Protein AF-A0A261ARX1-F1 (afdb_monomer_lite)

Radius of gyration: 15.61 Å; chains: 1; bounding box: 47×28×38 Å

Foldseek 3Di:
DDPPPPPDWDKPPPDDDDDLVHDAFDWDPIKIFAPPDDDPDDCPPCQWDWADPDNGITTIGGHDGHDPCVVVPPPDD

Structure (mmCIF, N/CA/C/O backbone):
data_AF-A0A261ARX1-F1
#
_entry.id   AF-A0A261ARX1-F1
#
loop_
_atom_site.group_PDB
_atom_site.id
_atom_site.type_symbol
_atom_site.label_atom_id
_atom_site.label_alt_id
_atom_site.label_comp_id
_atom_site.label_asym_id
_atom_site.label_entity_id
_atom_site.label_seq_id
_atom_site.pdbx_PDB_ins_code
_atom_site.Cartn_x
_atom_site.Cartn_y
_atom_site.Cartn_z
_atom_site.occupancy
_atom_site.B_iso_or_equiv
_atom_site.auth_seq_id
_atom_site.auth_comp_id
_atom_site.auth_asym_id
_atom_site.auth_atom_id
_atom_site.pdbx_PDB_model_num
ATOM 1 N N . MET A 1 1 ? -15.339 19.117 28.044 1.00 36.75 1 MET A N 1
ATOM 2 C CA . MET A 1 1 ? -14.114 18.300 27.929 1.00 36.75 1 MET A CA 1
ATOM 3 C C . MET A 1 1 ? -14.331 17.382 26.743 1.00 36.75 1 MET A C 1
ATOM 5 O O . MET A 1 1 ? -15.141 16.478 26.852 1.00 36.75 1 MET A O 1
ATOM 9 N N . ALA A 1 2 ? -13.763 17.708 25.581 1.00 42.38 2 ALA A N 1
ATOM 10 C CA . ALA A 1 2 ? -13.857 16.833 24.417 1.00 42.38 2 ALA A CA 1
ATOM 11 C C . ALA A 1 2 ? -12.793 15.748 24.586 1.00 42.38 2 ALA A C 1
ATOM 13 O O . ALA A 1 2 ? -11.604 16.068 24.628 1.00 42.38 2 ALA A O 1
ATOM 14 N N . GLU A 1 3 ? -13.214 14.497 24.764 1.00 43.22 3 GLU A N 1
ATOM 15 C CA . GLU A 1 3 ? -12.310 13.358 24.656 1.00 43.22 3 GLU A CA 1
ATOM 16 C C . GLU A 1 3 ? -11.713 13.384 23.251 1.00 43.22 3 GLU A C 1
ATOM 18 O O . GLU A 1 3 ? -12.406 13.194 22.254 1.00 43.22 3 GLU A O 1
ATOM 23 N N . ASN A 1 4 ? -10.418 13.678 23.166 1.00 51.19 4 ASN A N 1
ATOM 24 C CA . ASN A 1 4 ? -9.650 13.445 21.961 1.00 51.19 4 ASN A CA 1
ATOM 25 C C . ASN A 1 4 ? -9.531 11.925 21.822 1.00 51.19 4 ASN A C 1
ATOM 27 O O . ASN A 1 4 ? -8.600 11.325 22.358 1.00 51.19 4 ASN A O 1
ATOM 31 N N . SER A 1 5 ? -10.527 11.294 21.199 1.00 54.06 5 SER A N 1
ATOM 32 C CA . SER A 1 5 ? -10.514 9.872 20.874 1.00 54.06 5 SER A CA 1
ATOM 33 C C . SER A 1 5 ? -9.391 9.643 19.866 1.00 54.06 5 SER A C 1
ATOM 35 O O . SER A 1 5 ? -9.605 9.702 18.657 1.00 54.06 5 SER A O 1
ATOM 37 N N . ALA A 1 6 ? -8.166 9.453 20.357 1.00 59.34 6 ALA A N 1
ATOM 38 C CA . ALA A 1 6 ? -7.053 9.015 19.539 1.00 59.34 6 ALA A CA 1
ATOM 39 C C . ALA A 1 6 ? -7.445 7.648 18.970 1.00 59.34 6 ALA A C 1
ATOM 41 O O . ALA A 1 6 ? -7.387 6.630 19.655 1.00 59.34 6 ALA A O 1
ATOM 42 N N . SER A 1 7 ? -7.943 7.632 17.735 1.00 68.56 7 SER A N 1
ATOM 43 C CA . SER A 1 7 ? -8.271 6.396 17.047 1.00 68.56 7 SER A CA 1
ATOM 44 C C . SER A 1 7 ? -6.969 5.629 16.855 1.00 68.56 7 SER A C 1
ATOM 46 O O . SER A 1 7 ? -6.098 6.071 16.103 1.00 68.56 7 SER A O 1
ATOM 48 N N . HIS A 1 8 ? -6.813 4.524 17.578 1.00 82.94 8 HIS A N 1
ATOM 49 C CA . HIS A 1 8 ? -5.628 3.687 17.473 1.00 82.94 8 HIS A CA 1
ATOM 50 C C . HIS A 1 8 ? -5.522 3.134 16.051 1.00 82.94 8 HIS A C 1
ATOM 52 O O . HIS A 1 8 ? -6.471 2.548 15.532 1.00 82.94 8 HIS A O 1
ATOM 58 N N . LEU A 1 9 ? -4.366 3.350 15.427 1.00 88.19 9 LEU A N 1
ATOM 59 C CA . LEU A 1 9 ? -4.046 2.783 14.127 1.00 88.19 9 LEU A CA 1
ATOM 60 C C . LEU A 1 9 ? -3.664 1.310 14.313 1.00 88.19 9 LEU A C 1
ATOM 62 O O . LEU A 1 9 ? -2.658 1.008 14.952 1.00 88.19 9 LEU A O 1
ATOM 66 N N . LEU A 1 10 ? -4.466 0.411 13.750 1.00 91.75 10 LEU A N 1
ATOM 67 C CA . LEU A 1 10 ? -4.159 -1.007 13.619 1.00 91.75 10 LEU A CA 1
ATOM 68 C C . LEU A 1 10 ? -3.493 -1.249 12.262 1.00 91.75 10 LEU A C 1
ATOM 70 O O . LEU A 1 10 ? -4.031 -0.839 11.230 1.00 91.75 10 LEU A O 1
ATOM 74 N N . ILE A 1 11 ? -2.341 -1.920 12.285 1.00 92.31 11 ILE A N 1
ATOM 75 C CA . ILE A 1 11 ? -1.586 -2.331 11.099 1.00 92.31 11 ILE A CA 1
ATOM 76 C C . ILE A 1 11 ? -1.327 -3.828 11.207 1.00 92.31 11 ILE A C 1
ATOM 78 O O . ILE A 1 11 ? -0.654 -4.263 12.143 1.00 92.31 11 ILE A O 1
ATOM 82 N N . GLU A 1 12 ? -1.845 -4.603 10.259 1.00 92.69 12 GLU A N 1
ATOM 83 C CA . GLU A 1 12 ? -1.650 -6.052 10.230 1.00 92.69 12 GLU A CA 1
ATOM 84 C C . GLU A 1 12 ? -1.367 -6.556 8.802 1.00 92.69 12 GLU A C 1
ATOM 86 O O . GLU A 1 12 ? -2.204 -6.344 7.920 1.00 92.69 12 GLU A O 1
ATOM 91 N N . PRO A 1 13 ? -0.213 -7.211 8.560 1.00 92.81 13 PRO A N 1
ATOM 92 C CA . PRO A 1 13 ? 0.908 -7.375 9.487 1.00 92.81 13 PRO A CA 1
ATOM 93 C C . PRO A 1 13 ? 1.685 -6.058 9.668 1.00 92.81 13 PRO A C 1
ATOM 95 O O . PRO A 1 13 ? 1.708 -5.205 8.784 1.00 92.81 13 PRO A O 1
ATOM 98 N N . SER A 1 14 ? 2.354 -5.894 10.813 1.00 86.31 14 SER A N 1
ATOM 99 C CA . SER A 1 14 ? 3.223 -4.733 11.083 1.00 86.31 14 SER A CA 1
ATOM 100 C C . SER A 1 14 ? 4.573 -4.797 10.360 1.00 86.31 14 SER A C 1
ATOM 102 O O . SER A 1 14 ? 5.297 -3.804 10.315 1.00 86.31 14 SER A O 1
ATOM 104 N N . PHE A 1 15 ? 4.902 -5.957 9.793 1.00 90.12 15 PHE A N 1
ATOM 105 C CA . PHE A 1 15 ? 6.084 -6.201 8.983 1.00 90.12 15 PHE A CA 1
ATOM 106 C C . PHE A 1 15 ? 5.674 -6.933 7.709 1.00 90.12 15 PHE A C 1
ATOM 108 O O . PHE A 1 15 ? 4.911 -7.898 7.764 1.00 90.12 15 PHE A O 1
ATOM 115 N N . LEU A 1 16 ? 6.186 -6.473 6.572 1.00 89.62 16 LEU A N 1
ATOM 116 C CA . LEU A 1 16 ? 5.866 -7.015 5.263 1.00 89.62 16 LEU A CA 1
ATOM 117 C C . LEU A 1 16 ? 7.152 -7.173 4.451 1.00 89.62 16 LEU A C 1
ATOM 119 O O . LEU A 1 16 ? 7.954 -6.246 4.379 1.00 89.62 16 LEU A O 1
ATOM 123 N N . LEU A 1 17 ? 7.308 -8.339 3.826 1.00 89.88 17 LEU A N 1
ATOM 124 C CA . LEU A 1 17 ? 8.300 -8.589 2.785 1.00 89.88 17 LEU A CA 1
ATOM 125 C C . LEU A 1 17 ? 7.570 -8.613 1.445 1.00 89.88 17 LEU A C 1
ATOM 127 O O . LEU A 1 17 ? 6.540 -9.278 1.320 1.00 89.88 17 LEU A O 1
ATOM 131 N N . VAL A 1 18 ? 8.082 -7.859 0.478 1.00 88.94 18 VAL A N 1
ATOM 132 C CA . VAL A 1 18 ? 7.526 -7.752 -0.872 1.00 88.94 18 VAL A CA 1
ATOM 133 C C . VAL A 1 18 ? 8.666 -8.000 -1.845 1.00 88.94 18 VAL A C 1
ATOM 135 O O . VAL A 1 18 ? 9.705 -7.355 -1.733 1.00 88.94 18 VAL A O 1
ATOM 138 N N . GLU A 1 19 ? 8.467 -8.947 -2.754 1.00 89.75 19 GLU A N 1
ATOM 139 C CA . GLU A 1 19 ? 9.409 -9.234 -3.835 1.00 89.75 19 GLU A CA 1
ATOM 140 C C . GLU A 1 19 ? 9.408 -8.093 -4.861 1.00 89.75 19 GLU A C 1
ATOM 142 O O . GLU A 1 19 ? 8.414 -7.380 -5.027 1.00 89.75 19 GLU A O 1
ATOM 147 N N . GLU A 1 20 ? 10.521 -7.910 -5.565 1.00 87.38 20 GLU A N 1
ATOM 148 C CA . GLU A 1 20 ? 10.658 -6.837 -6.556 1.00 87.38 20 GLU A CA 1
ATOM 149 C C . GLU A 1 20 ? 9.729 -7.000 -7.770 1.00 87.38 20 GLU A C 1
ATOM 151 O O . GLU A 1 20 ? 9.288 -6.018 -8.369 1.00 87.38 20 GLU A O 1
ATOM 156 N N . ASP A 1 21 ? 9.362 -8.244 -8.084 1.00 90.44 21 ASP A N 1
ATOM 157 C CA . ASP A 1 21 ? 8.454 -8.601 -9.173 1.00 90.44 21 ASP A CA 1
ATOM 158 C C . ASP A 1 21 ? 6.972 -8.372 -8.828 1.00 90.44 21 ASP A C 1
ATOM 160 O O . ASP A 1 21 ? 6.088 -8.632 -9.657 1.00 90.44 21 ASP A O 1
ATOM 164 N N . TRP A 1 22 ? 6.680 -7.860 -7.623 1.00 91.62 22 TRP A N 1
ATOM 165 C CA . TRP A 1 22 ? 5.317 -7.605 -7.190 1.00 91.62 22 TRP A CA 1
ATOM 166 C C . TRP A 1 22 ? 4.608 -6.660 -8.174 1.00 91.62 22 TRP A C 1
ATOM 168 O O . TRP A 1 22 ? 5.105 -5.565 -8.457 1.00 91.62 22 TRP A O 1
ATOM 178 N N . PRO A 1 23 ? 3.426 -7.020 -8.710 1.00 94.25 23 PRO A N 1
ATOM 179 C CA . PRO A 1 23 ? 2.867 -6.264 -9.820 1.00 94.25 23 PRO A CA 1
ATOM 180 C C . PRO A 1 23 ? 2.399 -4.867 -9.404 1.00 94.25 23 PRO A C 1
ATOM 182 O O . PRO A 1 23 ? 1.626 -4.694 -8.454 1.00 94.25 23 PRO A O 1
ATOM 185 N N . VAL A 1 24 ? 2.789 -3.856 -10.180 1.00 94.94 24 VAL A N 1
ATOM 186 C CA . VAL A 1 24 ? 2.279 -2.489 -10.027 1.00 94.94 24 VAL A CA 1
ATOM 187 C C . VAL A 1 24 ? 0.761 -2.471 -10.202 1.00 94.94 24 VAL A C 1
ATOM 189 O O . VAL A 1 24 ? 0.198 -3.134 -11.072 1.00 94.94 24 VAL A O 1
ATOM 192 N N . GLY A 1 25 ? 0.081 -1.692 -9.368 1.00 95.06 25 GLY A N 1
ATOM 193 C CA . GLY A 1 25 ? -1.373 -1.587 -9.356 1.00 95.06 25 GLY A CA 1
ATOM 194 C C . GLY A 1 25 ? -2.062 -2.559 -8.401 1.00 95.06 25 GLY A C 1
ATOM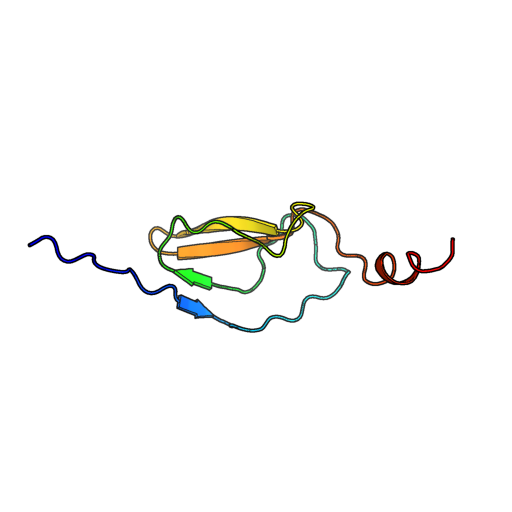 195 O O . GLY A 1 25 ? -3.273 -2.453 -8.218 1.00 95.06 25 GLY A O 1
ATOM 196 N N . THR A 1 26 ? -1.327 -3.478 -7.770 1.00 94.94 26 THR A N 1
ATOM 197 C CA . THR A 1 26 ? -1.913 -4.489 -6.879 1.00 94.94 26 THR A CA 1
ATOM 198 C C . THR A 1 26 ? -1.824 -4.101 -5.407 1.00 94.94 26 THR A C 1
ATOM 200 O O . THR A 1 26 ? -0.959 -3.328 -4.987 1.00 94.94 26 THR A O 1
ATOM 203 N N . HIS A 1 27 ? -2.767 -4.616 -4.616 1.00 95.62 27 HIS A N 1
ATOM 204 C CA . HIS A 1 27 ? -2.796 -4.412 -3.172 1.00 95.62 27 HIS A CA 1
ATOM 205 C C . HIS A 1 27 ? -1.709 -5.246 -2.493 1.00 95.62 27 HIS A C 1
ATOM 207 O O . HIS A 1 27 ? -1.551 -6.430 -2.786 1.00 95.62 27 HIS A O 1
ATOM 213 N N . LEU A 1 28 ? -1.015 -4.635 -1.543 1.00 94.56 28 LEU A N 1
ATOM 214 C CA . LEU A 1 28 ? -0.146 -5.322 -0.606 1.00 94.56 28 LEU A CA 1
ATOM 215 C C . LEU A 1 28 ? -0.997 -6.021 0.461 1.00 94.56 28 LEU A C 1
ATOM 217 O O . LEU A 1 28 ? -2.070 -5.528 0.817 1.00 94.56 28 LEU A O 1
ATOM 221 N N . PRO A 1 29 ? -0.539 -7.144 1.027 1.00 93.81 29 PRO A N 1
ATOM 222 C CA . PRO A 1 29 ? -1.290 -7.886 2.032 1.00 93.81 29 PRO A CA 1
ATOM 223 C C . PRO A 1 29 ? -1.157 -7.233 3.419 1.00 93.81 29 PRO A C 1
ATOM 225 O O . PRO A 1 29 ? -0.787 -7.886 4.387 1.00 93.81 29 PRO A O 1
ATOM 228 N N . VAL A 1 30 ? -1.447 -5.931 3.510 1.00 94.12 30 VAL A N 1
ATOM 229 C CA . VAL A 1 30 ? -1.471 -5.141 4.745 1.00 94.12 30 VAL A CA 1
ATOM 230 C C . VAL A 1 30 ? -2.825 -4.470 4.918 1.00 94.12 30 VAL A C 1
ATOM 232 O O . VAL A 1 30 ? -3.380 -3.889 3.984 1.00 94.12 30 VAL A O 1
ATOM 235 N N . THR A 1 31 ? -3.351 -4.528 6.132 1.00 95.00 31 THR A N 1
ATOM 236 C CA . THR A 1 31 ? -4.601 -3.883 6.524 1.00 95.00 31 THR A CA 1
ATOM 237 C C . THR A 1 31 ? -4.302 -2.728 7.469 1.00 95.00 31 THR A C 1
ATOM 239 O O . THR A 1 31 ? -3.590 -2.893 8.456 1.00 95.00 31 THR A O 1
ATOM 242 N N . LEU A 1 32 ? -4.860 -1.559 7.161 1.00 94.19 32 LEU A N 1
ATOM 243 C CA . LEU A 1 32 ? -4.714 -0.309 7.901 1.00 94.19 32 LEU A CA 1
ATOM 244 C C . LEU A 1 32 ? -6.098 0.173 8.349 1.00 94.19 32 LEU A C 1
ATOM 246 O O . LEU A 1 32 ? -6.930 0.513 7.500 1.00 94.19 32 LEU A O 1
ATOM 250 N N . CYS A 1 33 ? -6.347 0.233 9.657 1.00 92.81 33 CYS A N 1
ATOM 251 C CA . CYS A 1 33 ? -7.619 0.702 10.221 1.00 92.81 33 CYS A CA 1
ATOM 252 C C . CYS A 1 33 ? -7.369 1.731 11.341 1.00 92.81 33 CYS A C 1
ATOM 254 O O . CYS A 1 33 ? -6.473 1.509 12.150 1.00 92.81 33 CYS A O 1
ATOM 256 N N . PRO 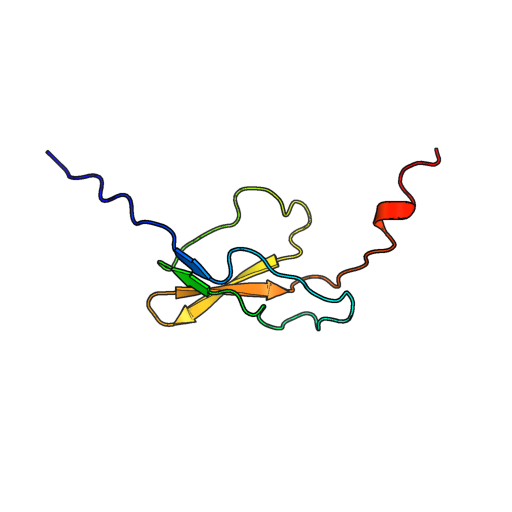A 1 34 ? -8.156 2.816 11.465 1.00 90.00 34 PRO A N 1
ATOM 257 C CA . PRO A 1 34 ? -9.343 3.144 10.675 1.00 90.00 34 PRO A CA 1
ATOM 258 C C . PRO A 1 34 ? -9.002 3.696 9.280 1.00 90.00 34 PRO A C 1
ATOM 260 O O . PRO A 1 34 ? -7.857 4.021 8.990 1.00 90.00 34 PRO A O 1
ATOM 263 N N . LYS A 1 35 ? -10.003 3.823 8.402 1.00 78.75 35 LYS A N 1
ATOM 264 C CA . LYS A 1 35 ? -9.873 4.483 7.092 1.00 78.75 35 LYS A CA 1
ATOM 265 C C . LYS A 1 35 ? -9.378 5.932 7.232 1.00 78.75 35 LYS A C 1
ATOM 267 O O . LYS A 1 35 ? -9.529 6.547 8.283 1.00 78.75 35 LYS A O 1
ATOM 272 N N . ASN A 1 36 ? -8.906 6.507 6.124 1.00 83.62 36 ASN A N 1
ATOM 273 C CA . ASN A 1 36 ? -8.342 7.866 6.019 1.00 83.62 36 ASN A CA 1
ATOM 274 C C . ASN A 1 36 ? -6.936 8.022 6.617 1.00 83.62 36 ASN A C 1
ATOM 276 O O . ASN A 1 36 ? -6.562 9.101 7.078 1.00 83.62 36 ASN A O 1
ATOM 280 N N . VAL A 1 37 ? -6.137 6.959 6.573 1.00 89.06 37 VAL A N 1
ATOM 281 C CA . VAL A 1 37 ? -4.700 7.048 6.844 1.00 89.06 37 VAL A CA 1
ATOM 282 C C . VAL A 1 37 ? -3.965 7.634 5.642 1.00 89.06 37 VAL A C 1
ATOM 284 O O . VAL A 1 37 ? -4.401 7.511 4.497 1.00 89.06 37 VAL A O 1
ATOM 287 N N . LYS A 1 38 ? -2.832 8.275 5.910 1.00 91.12 38 LYS A N 1
ATOM 288 C CA . LYS A 1 38 ? -1.915 8.799 4.898 1.00 91.12 38 LYS A CA 1
ATOM 289 C C . LYS A 1 38 ? -0.488 8.451 5.288 1.00 91.12 38 LYS A C 1
ATOM 291 O O . LYS A 1 38 ? -0.171 8.403 6.476 1.00 91.12 38 LYS A O 1
ATOM 296 N N . ILE A 1 39 ? 0.362 8.250 4.292 1.00 91.31 39 ILE A N 1
ATOM 297 C CA . ILE A 1 39 ? 1.796 8.088 4.513 1.00 91.31 39 ILE A CA 1
ATOM 298 C C . ILE A 1 39 ? 2.359 9.468 4.867 1.00 91.31 39 ILE A C 1
ATOM 300 O O . ILE A 1 39 ? 2.149 10.436 4.137 1.00 91.31 39 ILE A O 1
ATOM 304 N N . LEU A 1 40 ? 3.001 9.578 6.031 1.00 92.44 40 LEU A N 1
ATOM 305 C CA . LEU A 1 40 ? 3.631 10.821 6.493 1.00 92.44 40 LEU A CA 1
ATOM 306 C C . LEU A 1 40 ? 5.127 10.873 6.163 1.00 92.44 40 LEU A C 1
ATOM 308 O O . LEU A 1 40 ? 5.683 11.957 6.018 1.00 92.44 40 LEU A O 1
ATOM 312 N N . SER A 1 41 ? 5.774 9.714 6.078 1.00 92.25 41 SER A N 1
ATOM 313 C CA . SER A 1 41 ? 7.212 9.560 5.865 1.00 92.25 41 SER A CA 1
ATOM 314 C C . SER A 1 41 ? 7.524 8.148 5.360 1.00 92.25 41 SER A C 1
ATOM 316 O O . SER A 1 41 ? 6.672 7.264 5.424 1.00 92.25 41 SER A O 1
ATOM 318 N N . GLY A 1 42 ? 8.745 7.940 4.855 1.00 90.88 42 GLY A N 1
ATOM 319 C CA . GLY A 1 42 ? 9.225 6.630 4.394 1.00 90.88 42 GLY A CA 1
ATOM 320 C C . GLY A 1 42 ? 8.920 6.294 2.931 1.00 90.88 42 GLY A C 1
ATOM 321 O O . GLY A 1 42 ? 9.392 5.273 2.453 1.00 90.88 42 GLY A O 1
ATOM 322 N N . ASP A 1 43 ? 8.194 7.158 2.214 1.00 92.88 43 ASP A N 1
ATOM 323 C CA . ASP A 1 43 ? 7.875 6.976 0.791 1.00 92.88 43 ASP A CA 1
ATOM 324 C C . ASP A 1 43 ? 8.020 8.285 -0.023 1.00 92.88 43 ASP A C 1
ATOM 326 O O . ASP A 1 43 ? 7.030 8.865 -0.469 1.00 92.88 43 ASP A O 1
ATOM 330 N N . PRO A 1 44 ? 9.244 8.823 -0.186 1.00 91.00 44 PRO A N 1
ATOM 331 C CA . PRO A 1 44 ? 9.466 10.098 -0.878 1.00 91.00 44 PRO A CA 1
ATOM 332 C C . PRO A 1 44 ? 9.142 10.051 -2.380 1.00 91.00 44 PRO A C 1
ATOM 334 O O . PRO A 1 44 ? 8.802 11.078 -2.968 1.00 91.00 44 PRO A O 1
ATOM 337 N N . SER A 1 45 ? 9.237 8.871 -2.995 1.00 91.69 45 SER A N 1
ATOM 338 C CA . SER A 1 45 ? 9.014 8.669 -4.432 1.00 91.69 45 SER A CA 1
ATOM 339 C C . SER A 1 45 ? 7.591 8.211 -4.765 1.00 91.69 45 SER A C 1
ATOM 341 O O . SER A 1 45 ? 7.276 8.048 -5.940 1.00 91.69 45 SER A O 1
ATOM 343 N N . ASN A 1 46 ? 6.709 8.064 -3.769 1.00 93.00 46 ASN A N 1
ATOM 344 C CA . ASN A 1 46 ? 5.331 7.585 -3.928 1.00 93.00 46 ASN A CA 1
ATOM 345 C C . ASN A 1 46 ? 5.248 6.178 -4.557 1.00 93.00 46 ASN A C 1
ATOM 347 O O . ASN A 1 46 ? 4.446 5.936 -5.469 1.00 93.00 46 ASN A O 1
ATOM 351 N N . TYR A 1 47 ? 6.081 5.252 -4.075 1.00 93.50 47 TYR A N 1
ATOM 352 C CA . TYR A 1 47 ? 6.004 3.824 -4.390 1.00 93.50 47 TYR A CA 1
ATOM 353 C C . TYR A 1 47 ? 4.701 3.204 -3.906 1.00 93.50 47 TYR A C 1
ATOM 355 O O . TYR A 1 47 ? 4.205 2.271 -4.537 1.00 93.50 47 TYR A O 1
ATOM 363 N N . PHE A 1 48 ? 4.126 3.717 -2.821 1.00 94.62 48 PHE A N 1
ATOM 364 C CA . PHE A 1 48 ? 2.928 3.170 -2.215 1.00 94.62 48 PHE A CA 1
ATOM 365 C C . PHE A 1 48 ? 1.790 4.182 -2.238 1.00 94.62 48 PHE A C 1
ATOM 367 O O . PHE A 1 48 ? 1.952 5.392 -2.080 1.00 94.62 48 PHE A O 1
ATOM 374 N N . LYS A 1 49 ? 0.577 3.665 -2.391 1.00 95.25 49 LYS A N 1
ATOM 375 C CA . LYS A 1 49 ? -0.648 4.453 -2.320 1.00 95.25 49 LYS A CA 1
ATOM 376 C C . LYS A 1 49 ? -1.600 3.828 -1.320 1.00 95.25 49 LYS A C 1
ATOM 378 O O . LYS A 1 49 ? -1.903 2.647 -1.415 1.00 95.25 49 LYS A O 1
ATOM 383 N N . VAL A 1 50 ? -2.136 4.624 -0.400 1.00 95.12 50 VAL A N 1
ATOM 384 C CA . VAL A 1 50 ? -3.222 4.158 0.470 1.00 95.12 50 VAL A CA 1
ATOM 385 C C . VAL A 1 50 ? -4.508 4.064 -0.350 1.00 95.12 50 VAL A C 1
ATOM 387 O O . VAL A 1 50 ? -4.956 5.057 -0.929 1.00 95.12 50 VAL A O 1
ATOM 390 N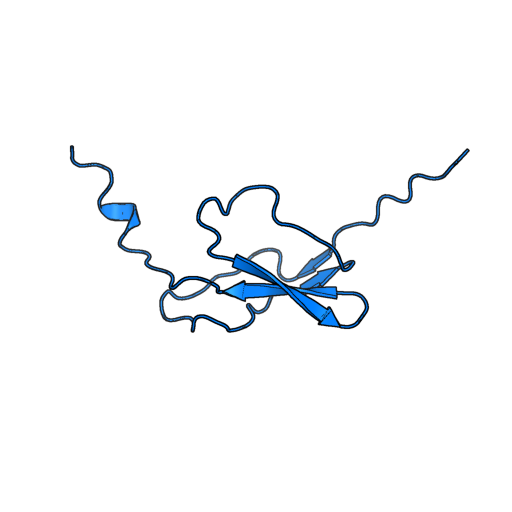 N . VAL A 1 51 ? -5.124 2.885 -0.381 1.00 95.12 51 VAL A N 1
ATOM 391 C CA . VAL A 1 51 ? -6.398 2.635 -1.065 1.00 95.12 51 VAL A CA 1
ATOM 392 C C . VAL A 1 51 ? -7.414 2.016 -0.115 1.00 95.12 51 VAL A C 1
ATOM 394 O O . VAL A 1 51 ? -7.082 1.259 0.793 1.00 95.12 51 VAL A O 1
ATOM 397 N N . LYS A 1 52 ? -8.685 2.373 -0.290 1.00 93.62 52 LYS A N 1
ATOM 398 C CA . LYS A 1 52 ? -9.781 1.873 0.544 1.00 93.62 52 LYS A CA 1
ATOM 399 C C . LYS A 1 52 ? -10.079 0.418 0.174 1.00 93.62 52 LYS A C 1
ATOM 401 O O . LYS A 1 52 ? -10.374 0.150 -0.985 1.00 93.62 52 LYS A O 1
ATOM 406 N N . ILE A 1 53 ? -10.083 -0.486 1.157 1.00 91.88 53 ILE A N 1
ATOM 407 C CA . ILE A 1 53 ? -10.594 -1.854 0.959 1.00 91.88 53 ILE A CA 1
ATOM 408 C C . ILE A 1 53 ? -12.096 -1.881 1.246 1.00 91.88 53 ILE A C 1
ATOM 410 O O . ILE A 1 53 ? -12.879 -2.438 0.484 1.00 91.88 53 ILE A O 1
ATOM 414 N N . ASN A 1 54 ? -12.511 -1.268 2.357 1.00 91.31 54 ASN A N 1
ATOM 415 C CA . ASN A 1 54 ? -13.895 -1.281 2.820 1.00 91.31 54 ASN A CA 1
ATOM 416 C C . ASN A 1 54 ? 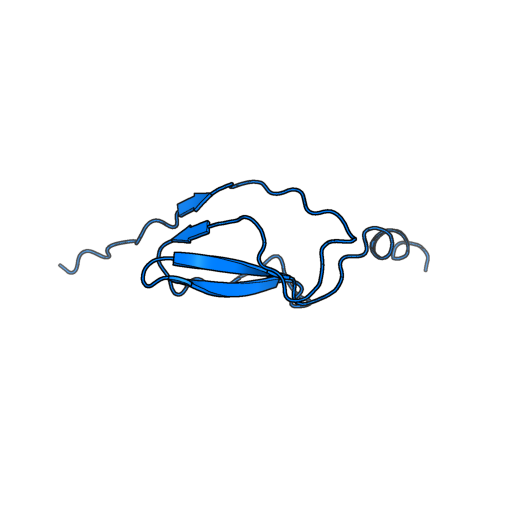-14.229 0.007 3.593 1.00 91.31 54 ASN A C 1
ATOM 418 O O . ASN A 1 54 ? -13.465 0.971 3.613 1.00 91.31 54 ASN A O 1
ATOM 422 N N . GLU A 1 55 ? -15.411 0.077 4.201 1.00 89.38 55 GLU A N 1
ATOM 423 C CA . GLU A 1 55 ? -15.877 1.285 4.891 1.00 89.38 55 GLU A CA 1
ATOM 424 C C . GLU A 1 55 ? -15.084 1.672 6.139 1.00 89.38 55 GLU A C 1
ATOM 426 O O . GLU A 1 55 ? -15.238 2.805 6.600 1.00 89.38 55 GLU A O 1
ATOM 431 N N . THR A 1 56 ? -14.250 0.782 6.667 1.00 91.25 56 THR A N 1
ATOM 432 C CA . THR A 1 56 ? -13.549 0.969 7.941 1.00 91.25 56 THR A CA 1
ATOM 433 C C . THR A 1 56 ? -12.034 0.912 7.813 1.00 91.25 56 THR A C 1
ATOM 435 O O . THR A 1 56 ? -11.359 1.443 8.689 1.00 91.25 56 THR A O 1
ATOM 438 N N . CYS A 1 57 ? -11.499 0.340 6.736 1.00 94.12 57 CYS A N 1
ATOM 439 C CA . CYS A 1 57 ? -10.088 0.024 6.573 1.00 94.12 57 CYS A CA 1
ATOM 440 C C . CYS A 1 57 ? -9.592 0.263 5.139 1.00 94.12 57 CYS A C 1
ATOM 442 O O . CYS A 1 57 ? -10.342 0.342 4.157 1.00 94.12 57 CYS A O 1
ATOM 444 N N . SER A 1 58 ? -8.277 0.351 5.036 1.00 95.69 58 SER A N 1
ATOM 445 C CA . SER A 1 58 ? -7.502 0.612 3.827 1.00 95.69 58 SER A CA 1
ATOM 446 C C . SER A 1 58 ? -6.323 -0.350 3.729 1.00 95.69 58 SER A C 1
ATOM 448 O O . SER A 1 58 ? -6.004 -1.045 4.687 1.00 95.69 58 SER A O 1
ATOM 450 N N . THR A 1 59 ? -5.680 -0.383 2.572 1.00 95.62 59 THR A N 1
ATOM 451 C CA . THR A 1 59 ? -4.436 -1.106 2.313 1.00 95.62 59 THR A CA 1
ATOM 452 C C . THR A 1 59 ? -3.455 -0.205 1.577 1.00 95.62 59 THR A C 1
ATOM 454 O O . THR A 1 59 ? -3.805 0.909 1.174 1.00 95.62 59 THR A O 1
ATOM 457 N N . LEU A 1 60 ? -2.227 -0.679 1.414 1.00 95.12 60 LEU A N 1
ATOM 458 C CA . LEU A 1 60 ? -1.259 -0.102 0.499 1.00 95.12 60 LEU A CA 1
ATOM 459 C C . LEU A 1 60 ? -1.390 -0.784 -0.860 1.00 95.12 60 LEU A C 1
ATOM 461 O O . LEU A 1 60 ? -1.516 -1.996 -0.948 1.00 95.12 60 LEU A O 1
ATOM 465 N N . GLN A 1 61 ? -1.343 -0.003 -1.923 1.00 95.88 61 GLN A N 1
ATOM 466 C CA . GLN A 1 61 ? -1.215 -0.472 -3.291 1.00 95.88 61 GLN A CA 1
ATOM 467 C C . GLN A 1 61 ? 0.170 -0.095 -3.794 1.00 95.88 61 GLN A C 1
ATOM 469 O O . GLN A 1 61 ? 0.612 1.038 -3.571 1.00 95.88 61 GLN A O 1
ATOM 474 N N . LEU A 1 62 ? 0.823 -1.011 -4.503 1.00 95.44 62 LEU A N 1
ATOM 475 C CA . LEU A 1 62 ? 2.069 -0.701 -5.184 1.00 95.44 62 LEU A CA 1
ATOM 476 C C . LEU A 1 62 ? 1.783 0.204 -6.391 1.00 95.44 62 LEU A C 1
ATOM 478 O O . LEU A 1 62 ? 0.965 -0.120 -7.252 1.00 95.44 62 LEU A O 1
ATOM 482 N N . ASN A 1 63 ? 2.419 1.367 -6.429 1.00 95.06 63 ASN A N 1
ATOM 483 C CA . ASN A 1 63 ? 2.225 2.404 -7.439 1.00 95.06 63 ASN A CA 1
ATOM 484 C C . ASN A 1 63 ? 3.401 2.492 -8.424 1.00 95.06 63 ASN A C 1
ATOM 486 O O . ASN A 1 63 ? 3.194 2.865 -9.575 1.00 95.06 63 ASN A O 1
ATOM 490 N N . LEU A 1 64 ? 4.606 2.113 -7.994 1.00 92.31 64 LEU A N 1
ATOM 491 C CA . LEU A 1 64 ? 5.813 2.046 -8.820 1.00 92.31 64 LEU A CA 1
ATOM 492 C C . LEU A 1 64 ? 6.466 0.670 -8.675 1.00 92.31 64 LEU A C 1
ATOM 494 O O . LEU A 1 64 ? 6.333 0.043 -7.628 1.00 92.31 64 LEU A O 1
ATOM 498 N N . ALA A 1 65 ? 7.146 0.207 -9.723 1.00 91.56 65 ALA A N 1
ATOM 499 C CA . ALA A 1 65 ? 7.861 -1.066 -9.692 1.00 91.56 65 ALA A CA 1
ATOM 500 C C . ALA A 1 65 ? 8.991 -1.000 -8.665 1.00 91.56 65 ALA A C 1
ATOM 502 O O . ALA A 1 65 ? 9.701 0.002 -8.62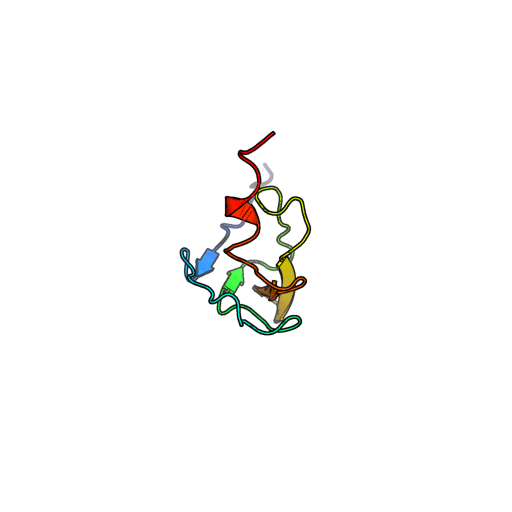2 1.00 91.56 65 ALA A O 1
ATOM 503 N N . LEU A 1 66 ? 9.129 -2.042 -7.850 1.00 89.69 66 LEU A N 1
ATOM 504 C CA . LEU A 1 66 ? 10.231 -2.170 -6.907 1.00 89.69 66 LEU A CA 1
ATOM 505 C C . LEU A 1 66 ? 11.484 -2.616 -7.666 1.00 89.69 66 LEU A C 1
ATOM 507 O O . LEU A 1 66 ? 11.400 -3.400 -8.604 1.00 89.69 66 LEU A O 1
ATOM 511 N N . ASP A 1 67 ? 12.632 -2.098 -7.257 1.00 83.88 67 ASP A N 1
ATOM 512 C CA . ASP A 1 67 ? 13.932 -2.464 -7.810 1.00 83.88 67 ASP A CA 1
ATOM 513 C C . ASP A 1 67 ? 14.931 -2.419 -6.653 1.00 83.88 67 ASP A C 1
ATOM 515 O O . ASP A 1 67 ? 15.277 -1.342 -6.147 1.00 83.88 67 ASP A O 1
ATOM 519 N N . ALA A 1 68 ? 15.306 -3.599 -6.157 1.00 74.31 68 ALA A N 1
ATOM 520 C CA . ALA A 1 68 ? 16.230 -3.711 -5.035 1.00 74.31 68 ALA A CA 1
ATOM 521 C C . ALA A 1 68 ? 17.669 -3.331 -5.435 1.00 74.31 68 ALA A C 1
ATOM 523 O O . ALA A 1 68 ? 18.462 -2.942 -4.572 1.00 74.31 68 ALA A O 1
ATOM 524 N N . ASP A 1 69 ? 17.984 -3.370 -6.731 1.00 76.75 69 ASP A N 1
ATOM 525 C CA . ASP A 1 69 ? 19.318 -3.137 -7.274 1.00 76.75 69 ASP A CA 1
ATOM 526 C C . ASP A 1 69 ? 19.615 -1.642 -7.476 1.00 76.75 69 ASP A C 1
ATOM 528 O O . ASP A 1 69 ? 20.772 -1.219 -7.378 1.00 76.75 69 ASP A O 1
ATOM 532 N N . ILE A 1 70 ? 18.594 -0.801 -7.686 1.00 66.50 70 ILE A N 1
ATOM 533 C CA . ILE A 1 70 ? 18.762 0.652 -7.888 1.00 66.50 70 ILE A CA 1
ATOM 534 C C . ILE A 1 70 ? 19.434 1.348 -6.689 1.00 66.50 70 ILE A C 1
ATOM 536 O O . ILE A 1 70 ? 20.175 2.316 -6.883 1.00 66.50 70 ILE A O 1
ATOM 540 N N . LEU A 1 71 ? 19.250 0.858 -5.457 1.00 56.38 71 LEU A N 1
ATOM 541 C CA . LEU A 1 71 ? 19.896 1.436 -4.267 1.00 56.38 71 LEU A CA 1
ATOM 542 C C . LEU A 1 71 ? 21.379 1.050 -4.114 1.00 56.38 71 LEU A C 1
ATOM 544 O O . LEU A 1 71 ? 22.093 1.693 -3.342 1.00 56.38 71 LEU A O 1
ATOM 548 N N . CYS A 1 72 ? 21.877 0.055 -4.854 1.00 54.84 72 CYS A N 1
ATOM 549 C CA . CYS A 1 72 ? 23.290 -0.329 -4.809 1.00 54.84 72 CYS A CA 1
ATOM 550 C C . CYS A 1 72 ? 24.207 0.553 -5.675 1.00 54.84 72 CYS A C 1
ATOM 552 O O . CYS A 1 72 ? 25.422 0.479 -5.508 1.00 54.84 72 CYS A O 1
ATOM 554 N N . TYR A 1 73 ? 23.672 1.425 -6.540 1.00 47.25 73 TYR A N 1
ATOM 555 C CA . TYR A 1 73 ? 24.487 2.250 -7.450 1.00 47.25 73 TYR A CA 1
ATOM 556 C C . TYR A 1 73 ? 24.722 3.698 -6.992 1.00 47.25 73 TYR A C 1
ATOM 558 O O . TYR A 1 73 ? 25.382 4.460 -7.694 1.00 47.25 73 TYR A O 1
ATOM 566 N N . SER A 1 74 ? 24.227 4.111 -5.822 1.00 49.50 74 SER A N 1
ATOM 567 C CA . SER A 1 74 ? 24.351 5.503 -5.353 1.00 49.50 74 SER A CA 1
ATOM 568 C C . SER A 1 74 ? 25.530 5.779 -4.402 1.00 49.50 74 SER A C 1
ATOM 570 O O . SER A 1 74 ? 25.490 6.763 -3.667 1.00 49.50 74 SER A O 1
ATOM 572 N N . TYR A 1 75 ? 26.586 4.955 -4.421 1.00 48.22 75 TYR A N 1
ATOM 573 C CA . TYR A 1 75 ? 27.830 5.185 -3.660 1.00 48.22 75 TYR A CA 1
ATOM 574 C C . TYR A 1 75 ? 29.116 5.126 -4.506 1.00 48.22 75 TYR A C 1
ATOM 576 O O . TYR A 1 75 ? 30.179 4.841 -3.970 1.00 48.22 75 TYR A O 1
ATOM 584 N N . ASP A 1 76 ? 29.049 5.458 -5.795 1.00 45.56 76 ASP A N 1
ATOM 585 C CA . ASP A 1 76 ? 30.243 5.751 -6.599 1.00 45.56 76 ASP A CA 1
ATOM 586 C C . ASP A 1 76 ? 30.002 7.014 -7.437 1.00 45.56 76 ASP A C 1
ATOM 588 O O . ASP A 1 76 ? 29.538 6.920 -8.572 1.00 45.56 76 ASP A O 1
ATOM 592 N N . LEU A 1 77 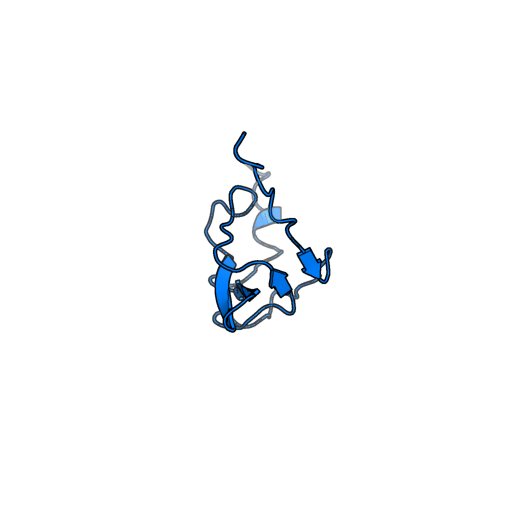? 30.266 8.191 -6.851 1.00 42.12 77 LEU A N 1
ATOM 593 C CA . LEU A 1 77 ? 30.721 9.429 -7.517 1.00 42.12 77 LEU A CA 1
ATOM 594 C C . LEU A 1 77 ? 31.126 10.494 -6.485 1.00 42.12 77 LEU A C 1
ATOM 596 O O . LEU A 1 77 ? 30.288 10.845 -5.624 1.00 42.12 77 LEU A O 1
#

Organism: Caenorhabditis remanei (NCBI:txid31234)

pLDDT: mean 83.43, std 16.86, range [36.75, 95.88]

Sequence (77 aa):
MAENSASHLLIEPSFLLVEEDWPVGTHLPVTLCPKNVKILSGDPSNYFKVVKINETCSTLQLNLALDADILCYSYDL

Secondary structure (DSSP, 8-state):
---------EEESSS----TTPPTTPBPS-EEESS-----SS-TT--EEEEESSSS-EEEEE-S---SSGGGGTT--